Protein AF-A0A945CLW5-F1 (afdb_monomer_lite)

Secondary structure (DSSP, 8-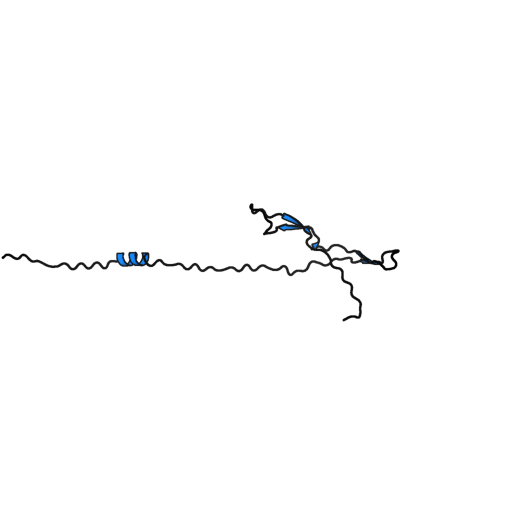state):
---------------THHHHHHHHHS--------------------PPPPPEEEEEEEPTTSTT--EEEEEEPPGGGSEEEEE-TT---TT----EEEEESS---------TT--

pLDDT: mean 71.86, std 18.3, range [34.0, 96.06]

Foldseek 3Di:
DDDDDDDDDDDDDPDCVVVVVVCVVPDDPPPDPPPDPDPPDDDPPDDFDDWAPWDWDQDPPPVRPDIDIDTHDGPQQDWDWDFDCDPDDPVRPTDTDIDGSDPDDDDDDDDPPDD

Sequence (115 aa):
MIFNWIGPRRVWLAGPLFCVLLGLLLGTRADALVVAEEAVAGEDEIPPAPASQIRAIDRPEDAGGHILISWALSPDDRMVFRSMPDGGNALGVGHIFRAFGIGGYRLYRYREGET

Radius of gyration: 42.01 Å; chains: 1; bounding box: 64×35×140 Å

Structure (mmCIF, N/CA/C/O backbone):
data_AF-A0A945CLW5-F1
#
_entry.id   AF-A0A945CLW5-F1
#
loop_
_atom_site.group_PDB
_atom_site.id
_atom_site.type_symbol
_atom_site.label_atom_id
_atom_site.label_alt_id
_atom_site.label_comp_id
_atom_site.label_asym_id
_atom_site.label_entity_id
_atom_site.label_seq_id
_atom_site.pdbx_PDB_ins_code
_atom_site.Cartn_x
_atom_site.Cartn_y
_atom_site.Cartn_z
_atom_site.occupancy
_atom_site.B_iso_or_equiv
_atom_site.auth_seq_id
_atom_site.auth_comp_id
_atom_site.auth_asym_id
_atom_site.auth_atom_id
_atom_site.pdbx_PDB_model_num
ATOM 1 N N . MET A 1 1 ? 40.899 -14.923 -117.040 1.00 36.22 1 MET A N 1
ATOM 2 C CA . MET A 1 1 ? 41.820 -16.052 -116.766 1.00 36.22 1 MET A CA 1
ATOM 3 C C . MET A 1 1 ? 43.062 -15.430 -116.151 1.00 36.22 1 MET A C 1
ATOM 5 O O . MET A 1 1 ? 43.615 -14.553 -116.784 1.00 36.22 1 MET A O 1
ATOM 9 N N . ILE A 1 2 ? 43.459 -15.679 -114.906 1.00 38.88 2 ILE A N 1
ATOM 10 C CA . ILE A 1 2 ? 43.639 -16.968 -114.227 1.00 38.88 2 ILE A CA 1
ATOM 11 C C . ILE A 1 2 ? 43.116 -16.862 -112.780 1.00 38.88 2 ILE A C 1
ATOM 13 O O . ILE A 1 2 ? 43.384 -15.891 -112.079 1.00 38.88 2 ILE A O 1
ATOM 17 N N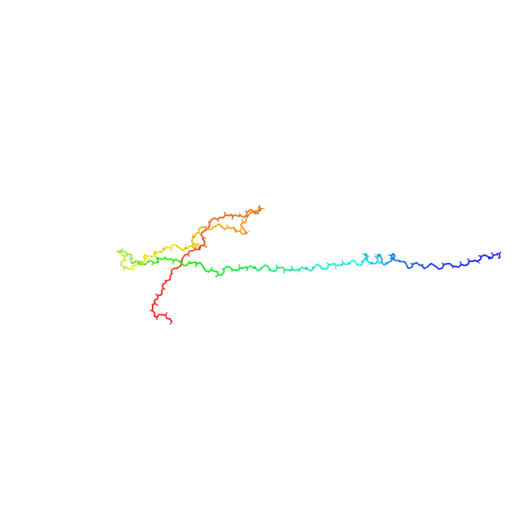 . PHE A 1 3 ? 42.331 -17.865 -112.384 1.00 34.78 3 PHE A N 1
ATOM 18 C CA . PHE A 1 3 ? 41.821 -18.112 -111.035 1.00 34.78 3 PHE A CA 1
ATOM 19 C C . PHE A 1 3 ? 42.954 -18.609 -110.129 1.00 34.78 3 PHE A C 1
ATOM 21 O O . PHE A 1 3 ? 43.703 -19.492 -110.540 1.00 34.78 3 PHE A O 1
ATOM 28 N N . ASN A 1 4 ? 43.020 -18.139 -108.882 1.00 35.41 4 ASN A N 1
ATOM 29 C CA . ASN A 1 4 ? 43.718 -18.865 -107.825 1.00 35.41 4 ASN A CA 1
ATOM 30 C C . ASN A 1 4 ? 42.783 -18.993 -106.615 1.00 35.41 4 ASN A C 1
ATOM 32 O O . ASN A 1 4 ? 42.331 -17.993 -106.063 1.00 35.41 4 ASN A O 1
ATOM 36 N N . TRP A 1 5 ? 42.437 -20.233 -106.272 1.00 34.00 5 TRP A N 1
ATOM 37 C CA . TRP A 1 5 ? 41.466 -20.609 -105.244 1.00 34.00 5 TRP A CA 1
ATOM 38 C C . TRP A 1 5 ? 42.031 -21.765 -104.419 1.00 34.00 5 TRP A C 1
ATOM 40 O O . TRP A 1 5 ? 42.183 -22.850 -104.971 1.00 34.00 5 TRP A O 1
ATOM 50 N N . ILE A 1 6 ? 42.260 -21.559 -103.113 1.00 43.06 6 ILE A N 1
ATOM 51 C CA . ILE A 1 6 ? 42.421 -22.610 -102.087 1.00 43.06 6 ILE A CA 1
ATOM 52 C C . ILE A 1 6 ? 41.724 -22.152 -100.778 1.00 43.06 6 ILE A C 1
ATOM 54 O O . ILE A 1 6 ? 42.256 -21.331 -100.042 1.00 43.06 6 ILE A O 1
ATOM 58 N N . GLY A 1 7 ? 40.538 -22.719 -100.501 1.00 43.34 7 GLY A N 1
ATOM 59 C CA . GLY A 1 7 ? 40.145 -23.296 -99.195 1.00 43.34 7 GLY A CA 1
ATOM 60 C C . GLY A 1 7 ? 39.647 -22.407 -98.023 1.00 43.34 7 GLY A C 1
ATOM 61 O O . GLY A 1 7 ? 40.378 -21.533 -97.571 1.00 43.34 7 GLY A O 1
ATOM 62 N N . PRO A 1 8 ? 38.469 -22.698 -97.415 1.00 51.88 8 PRO A N 1
ATOM 63 C CA . PRO A 1 8 ? 37.872 -21.912 -96.327 1.00 51.88 8 PRO A CA 1
ATOM 64 C C . PRO A 1 8 ? 38.238 -22.442 -94.927 1.00 51.88 8 PRO A C 1
ATOM 66 O O . PRO A 1 8 ? 38.250 -23.652 -94.694 1.00 51.88 8 PRO A O 1
ATOM 69 N N . ARG A 1 9 ? 38.439 -21.556 -93.941 1.00 40.00 9 ARG A N 1
ATOM 70 C CA . ARG A 1 9 ? 38.514 -21.946 -92.521 1.00 40.00 9 ARG A CA 1
ATOM 71 C C . ARG A 1 9 ? 37.344 -21.377 -91.725 1.00 40.00 9 ARG A C 1
ATOM 73 O O . ARG A 1 9 ? 37.285 -20.195 -91.415 1.00 40.00 9 ARG A O 1
ATOM 80 N N . ARG A 1 10 ? 36.420 -22.283 -91.397 1.00 49.22 10 ARG A N 1
ATOM 81 C CA . ARG A 1 10 ? 35.376 -22.141 -90.378 1.00 49.22 10 ARG A CA 1
ATOM 82 C C . ARG A 1 10 ? 36.036 -21.869 -89.020 1.00 49.22 10 ARG A C 1
ATOM 84 O O . ARG A 1 10 ? 36.787 -22.715 -88.541 1.00 49.22 10 ARG A O 1
ATOM 91 N N . VAL A 1 11 ? 35.749 -20.724 -88.406 1.00 44.00 11 VAL A N 1
ATOM 92 C CA . VAL A 1 11 ? 36.144 -20.423 -87.023 1.00 44.00 11 VAL A CA 1
ATOM 93 C C . VAL A 1 11 ? 35.030 -20.907 -86.097 1.00 44.00 11 VAL A C 1
ATOM 95 O O . VAL A 1 11 ? 33.944 -20.339 -86.078 1.00 44.00 11 VAL A O 1
ATOM 98 N N . TRP A 1 12 ? 35.297 -21.975 -85.346 1.00 48.16 12 TRP A N 1
ATOM 99 C CA . TRP A 1 12 ? 34.546 -22.324 -84.141 1.00 48.16 12 TRP A CA 1
ATOM 100 C C . TRP A 1 12 ? 35.336 -21.800 -82.943 1.00 48.16 12 TRP A C 1
ATOM 102 O O . TRP A 1 12 ? 36.433 -22.283 -82.678 1.00 48.16 12 TRP A O 1
ATOM 112 N N . LEU A 1 13 ? 34.790 -20.827 -82.218 1.00 41.25 13 LEU A N 1
ATOM 113 C CA . LEU A 1 13 ? 35.285 -20.423 -80.901 1.00 41.25 13 LEU A CA 1
ATOM 114 C C . LEU A 1 13 ? 34.091 -20.321 -79.947 1.00 41.25 13 LEU A C 1
ATOM 116 O O . LEU A 1 13 ? 33.631 -19.237 -79.612 1.00 41.25 13 LEU A O 1
ATOM 120 N N . ALA A 1 14 ? 33.573 -21.473 -79.524 1.00 51.97 14 ALA A N 1
ATOM 121 C CA . ALA A 1 14 ? 32.777 -21.576 -78.305 1.00 51.97 14 ALA A CA 1
ATOM 122 C C . ALA A 1 14 ? 33.722 -22.072 -77.204 1.00 51.97 14 ALA A C 1
ATOM 124 O O . ALA A 1 14 ? 33.945 -23.271 -77.052 1.00 51.97 14 ALA A O 1
ATOM 125 N N . GLY A 1 15 ? 34.376 -21.128 -76.528 1.00 52.94 15 GLY A N 1
ATOM 126 C CA . GLY A 1 15 ? 35.343 -21.391 -75.466 1.00 52.94 15 GLY A CA 1
ATOM 127 C C . GLY A 1 15 ? 34.847 -20.930 -74.087 1.00 52.94 15 GLY A C 1
ATOM 128 O O . GLY A 1 15 ? 33.959 -20.080 -74.006 1.00 52.94 15 GLY A O 1
ATO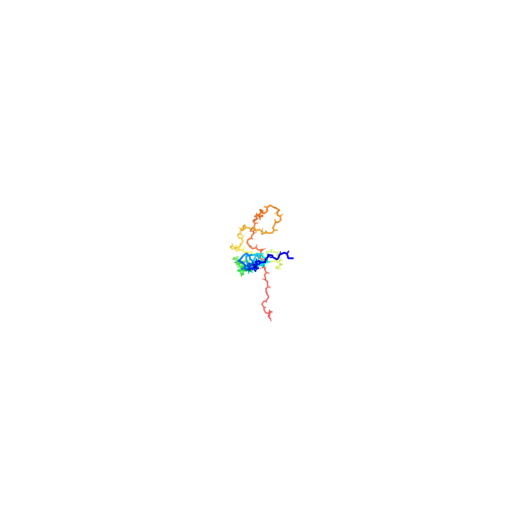M 129 N N . PRO A 1 16 ? 35.461 -21.437 -73.001 1.00 53.38 16 PRO A N 1
ATOM 130 C CA . PRO A 1 16 ? 35.033 -21.288 -71.597 1.00 53.38 16 PRO A CA 1
ATOM 131 C C . PRO A 1 16 ? 34.941 -19.838 -71.087 1.00 53.38 16 PRO A C 1
ATOM 133 O O . PRO A 1 16 ? 34.342 -19.588 -70.043 1.00 53.38 16 PRO A O 1
ATOM 136 N N . LEU A 1 17 ? 35.470 -18.873 -71.846 1.00 49.19 17 LEU A N 1
ATOM 137 C CA . LEU A 1 17 ? 35.318 -17.437 -71.600 1.00 49.19 17 LEU A CA 1
ATOM 138 C C . LEU A 1 17 ? 33.850 -16.976 -71.621 1.00 49.19 17 LEU A C 1
ATOM 140 O O . LEU A 1 17 ? 33.495 -16.070 -70.872 1.00 49.19 17 LEU A O 1
ATOM 144 N N . PHE A 1 18 ? 32.982 -17.618 -72.413 1.00 52.53 18 PHE A N 1
ATOM 145 C CA . PHE A 1 18 ? 31.556 -17.269 -72.456 1.00 52.53 18 PHE A CA 1
ATOM 146 C C . PHE A 1 18 ? 30.822 -17.654 -71.160 1.00 52.53 18 PHE A C 1
ATOM 148 O O . PHE A 1 18 ? 29.977 -16.903 -70.678 1.00 52.53 18 PHE A O 1
ATOM 155 N N . CYS A 1 19 ? 31.191 -18.782 -70.545 1.00 48.56 19 CYS A N 1
ATOM 156 C CA . CYS A 1 19 ? 30.580 -19.243 -69.297 1.00 48.56 19 CYS A CA 1
ATOM 157 C C . CYS A 1 19 ? 30.997 -18.381 -68.099 1.00 48.56 19 CYS A C 1
ATOM 159 O O . CYS A 1 19 ? 30.171 -18.094 -67.235 1.00 48.56 19 CYS A O 1
ATOM 161 N N . VAL A 1 20 ? 32.256 -17.929 -68.066 1.00 55.06 20 VAL A N 1
ATOM 162 C CA . VAL A 1 20 ? 32.755 -17.060 -66.988 1.00 55.06 20 VAL A CA 1
ATOM 163 C C . VAL A 1 20 ? 32.120 -15.669 -67.066 1.00 55.06 20 VAL A C 1
ATOM 165 O O . VAL A 1 20 ? 31.746 -15.117 -66.036 1.00 55.06 20 VAL A O 1
ATOM 168 N N . LEU A 1 21 ? 31.910 -15.130 -68.274 1.00 51.50 21 LEU A N 1
ATOM 169 C CA . LEU A 1 21 ? 31.246 -13.836 -68.462 1.00 51.50 21 LEU A CA 1
ATOM 170 C C . LEU A 1 21 ? 29.741 -13.896 -68.131 1.00 51.50 21 LEU A C 1
ATOM 172 O O . LEU A 1 21 ? 29.212 -12.962 -67.533 1.00 51.50 21 LEU A O 1
ATOM 176 N N . LEU A 1 22 ? 29.058 -15.002 -68.457 1.00 51.91 22 LEU A N 1
ATOM 177 C CA . LEU A 1 22 ? 27.642 -15.200 -68.121 1.00 51.91 22 LEU A CA 1
ATOM 178 C C . LEU A 1 22 ? 27.424 -15.399 -66.611 1.00 51.91 22 LEU A C 1
ATOM 180 O O . LEU A 1 22 ? 26.464 -14.865 -66.059 1.00 51.91 22 LEU A O 1
ATOM 184 N N . GLY A 1 23 ? 28.338 -16.103 -65.935 1.00 55.00 23 GLY A N 1
ATOM 185 C CA . GLY A 1 23 ? 28.321 -16.243 -64.475 1.00 55.00 23 GLY A CA 1
ATOM 186 C C . GLY A 1 23 ? 28.557 -14.920 -63.738 1.00 55.00 23 GLY A C 1
ATOM 187 O O . GLY A 1 23 ? 28.015 -14.719 -62.657 1.00 55.00 23 GLY A O 1
ATOM 188 N N . LEU A 1 24 ? 29.301 -13.990 -64.348 1.00 56.56 24 LEU A N 1
ATOM 189 C CA . LEU A 1 24 ? 29.509 -12.637 -63.818 1.00 56.56 24 LEU A CA 1
ATOM 190 C C . LEU A 1 24 ? 28.307 -11.703 -64.064 1.00 56.56 24 LEU A C 1
ATOM 192 O O . LEU A 1 24 ? 28.103 -10.761 -63.304 1.00 56.56 24 LEU A O 1
ATOM 196 N N . LEU A 1 25 ? 27.504 -11.968 -65.104 1.00 55.62 25 LEU A N 1
ATOM 197 C CA . LEU A 1 25 ? 26.288 -11.211 -65.444 1.00 55.62 25 LEU A CA 1
ATOM 198 C C . LEU A 1 25 ? 25.045 -11.668 -64.659 1.00 55.62 25 LEU A C 1
ATOM 200 O O . LEU A 1 25 ? 24.134 -10.871 -64.442 1.00 55.62 25 LEU A O 1
ATOM 204 N N . LEU A 1 26 ? 25.007 -12.921 -64.198 1.00 58.25 26 LEU A N 1
ATOM 205 C CA . LEU A 1 26 ? 23.936 -13.473 -63.362 1.00 58.25 26 LEU A CA 1
ATOM 206 C C . LEU A 1 26 ? 24.381 -13.494 -61.896 1.00 58.25 26 LEU A C 1
ATOM 208 O O . LEU A 1 26 ? 24.629 -14.549 -61.316 1.00 58.25 26 LEU A O 1
ATOM 212 N N . GLY A 1 27 ? 24.521 -12.301 -61.314 1.00 54.84 27 GLY A N 1
ATOM 213 C CA . GLY A 1 27 ? 24.926 -12.116 -59.924 1.00 54.84 27 GLY A CA 1
ATOM 214 C C . GLY A 1 27 ? 24.121 -12.995 -58.964 1.00 54.84 27 GLY A C 1
ATOM 215 O O . GLY A 1 27 ? 22.893 -12.921 -58.902 1.00 54.84 27 GLY A O 1
ATOM 216 N N . THR A 1 28 ? 24.816 -13.826 -58.193 1.00 58.97 28 THR A N 1
ATOM 217 C CA . THR A 1 28 ? 24.216 -14.596 -57.107 1.00 58.97 28 THR A CA 1
ATOM 218 C C . THR A 1 28 ? 23.781 -13.627 -56.011 1.00 58.97 28 THR A C 1
ATOM 220 O O . THR A 1 28 ? 24.616 -13.109 -55.267 1.00 58.97 28 THR A O 1
ATOM 223 N N . ARG A 1 29 ? 22.476 -13.360 -55.900 1.00 54.81 29 ARG A N 1
ATOM 224 C CA . ARG A 1 29 ? 21.916 -12.754 -54.688 1.00 54.81 29 ARG A CA 1
ATOM 225 C C . ARG A 1 29 ? 21.996 -13.795 -53.579 1.00 54.81 29 ARG A C 1
ATOM 227 O O . ARG A 1 29 ? 21.226 -14.749 -53.566 1.00 54.81 29 ARG A O 1
ATOM 234 N N . ALA A 1 30 ? 22.955 -13.624 -52.677 1.00 57.53 30 ALA A N 1
ATOM 235 C CA . ALA A 1 30 ? 22.875 -14.245 -51.369 1.00 57.53 30 ALA A CA 1
ATOM 236 C C . ALA A 1 30 ? 21.724 -13.557 -50.625 1.00 57.53 30 ALA A C 1
ATOM 238 O O . ALA A 1 30 ? 21.867 -12.418 -50.183 1.00 57.53 30 ALA A O 1
ATOM 239 N N . ASP A 1 31 ? 20.568 -14.213 -50.566 1.00 64.44 31 ASP A N 1
ATOM 240 C CA . ASP A 1 31 ? 19.492 -13.811 -49.666 1.00 64.44 31 ASP A CA 1
ATOM 241 C C . ASP A 1 31 ? 19.996 -14.071 -48.244 1.00 64.44 31 ASP A C 1
ATOM 243 O O . ASP A 1 31 ? 20.235 -15.213 -47.843 1.00 64.44 31 ASP A O 1
ATOM 247 N N . ALA A 1 32 ? 20.278 -12.999 -47.508 1.00 63.72 32 ALA A N 1
ATOM 248 C CA . ALA A 1 32 ? 20.711 -13.105 -46.128 1.00 63.72 32 ALA A CA 1
ATOM 249 C C . ALA A 1 32 ? 19.518 -13.580 -45.286 1.00 63.72 32 ALA A C 1
ATOM 251 O O . ALA A 1 32 ? 18.532 -12.859 -45.139 1.00 63.72 32 ALA A O 1
ATOM 252 N N . LEU A 1 33 ? 19.605 -14.793 -44.736 1.00 59.31 33 LEU A N 1
ATOM 253 C CA . LEU A 1 33 ? 18.663 -15.284 -43.735 1.00 59.31 33 LEU A CA 1
ATOM 254 C C . LEU A 1 33 ? 18.806 -14.415 -42.478 1.00 59.31 33 LEU A C 1
ATOM 256 O O . LEU A 1 33 ? 19.727 -14.602 -41.685 1.00 59.31 33 LEU A O 1
ATOM 260 N N . VAL A 1 34 ? 17.906 -13.450 -42.306 1.00 64.06 34 VAL A N 1
ATOM 261 C CA . VAL A 1 34 ? 17.792 -12.696 -41.058 1.00 64.06 34 VAL A CA 1
ATOM 262 C C . VAL A 1 34 ? 17.058 -13.587 -40.063 1.00 64.06 34 VAL A C 1
ATOM 264 O O . VAL A 1 34 ? 15.835 -13.704 -40.099 1.00 64.06 34 VAL A O 1
ATOM 267 N N . VAL A 1 35 ? 17.810 -14.254 -39.189 1.00 66.88 35 VAL A N 1
ATOM 268 C CA . VAL A 1 35 ? 17.244 -14.872 -37.988 1.00 66.88 35 VAL A CA 1
ATOM 269 C C . VAL A 1 35 ? 16.948 -13.730 -37.021 1.00 66.88 35 VAL A C 1
ATOM 271 O O . VAL A 1 35 ? 17.864 -13.155 -36.438 1.00 66.88 35 VAL A O 1
ATOM 274 N N . ALA A 1 36 ? 15.678 -13.344 -36.917 1.00 66.00 36 ALA A N 1
ATOM 275 C CA . ALA A 1 36 ? 15.232 -12.416 -35.890 1.00 66.00 36 ALA A CA 1
ATOM 276 C C . ALA A 1 36 ? 15.223 -13.163 -34.551 1.00 66.00 36 ALA A C 1
ATOM 278 O O . ALA A 1 36 ? 14.384 -14.031 -34.321 1.00 66.00 36 ALA A O 1
ATOM 279 N N . GLU A 1 37 ? 16.193 -12.863 -33.694 1.00 66.69 37 GLU A N 1
ATOM 280 C CA . GLU A 1 37 ? 16.142 -13.240 -32.287 1.00 66.69 37 GLU A CA 1
ATOM 281 C C . GLU A 1 37 ? 15.142 -12.298 -31.612 1.00 66.69 37 GLU A C 1
ATOM 283 O O . GLU A 1 37 ? 15.428 -11.124 -31.377 1.00 66.69 37 GLU A O 1
ATOM 288 N N . GLU A 1 38 ? 13.916 -12.775 -31.397 1.00 71.94 38 GLU 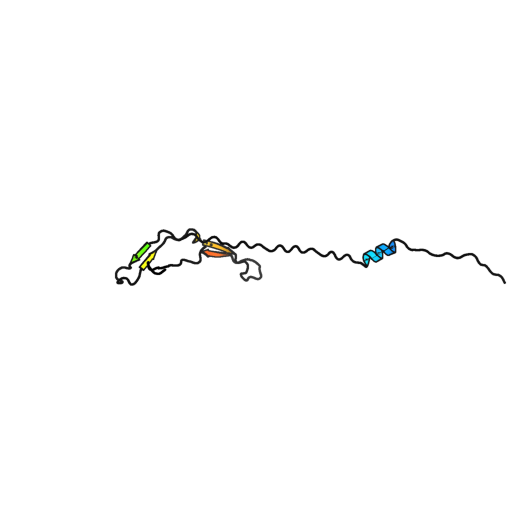A N 1
ATOM 289 C CA . GLU A 1 38 ? 12.947 -12.047 -30.587 1.00 71.94 38 GLU A CA 1
ATOM 290 C C . GLU A 1 38 ? 13.466 -12.051 -29.150 1.00 71.94 38 GLU A C 1
ATOM 292 O O . GLU A 1 38 ? 13.638 -13.106 -28.536 1.00 71.94 38 GLU A O 1
ATOM 297 N N . ALA A 1 39 ? 13.802 -10.868 -28.638 1.00 66.88 39 ALA A N 1
ATOM 298 C CA . ALA A 1 39 ? 14.289 -10.729 -27.280 1.00 66.88 39 ALA A CA 1
ATOM 299 C C . ALA A 1 39 ? 13.180 -11.168 -26.314 1.00 66.88 39 ALA A C 1
ATOM 301 O O . ALA A 1 39 ? 12.199 -10.454 -26.115 1.00 66.88 39 ALA A O 1
ATOM 302 N N . VAL A 1 40 ? 13.340 -12.345 -25.707 1.00 70.44 40 VAL A N 1
ATOM 303 C CA . VAL A 1 40 ? 12.493 -12.782 -24.597 1.00 70.44 40 VAL A CA 1
ATOM 304 C C . VAL A 1 40 ? 12.856 -11.920 -23.390 1.00 70.44 40 VAL A C 1
ATOM 306 O O . VAL A 1 40 ? 13.841 -12.176 -22.697 1.00 70.44 40 VAL A O 1
ATOM 309 N N . ALA A 1 41 ? 12.087 -10.858 -23.160 1.00 69.62 41 ALA A N 1
ATOM 310 C CA . ALA A 1 41 ? 12.165 -10.099 -21.924 1.00 69.62 41 ALA A CA 1
ATOM 311 C C . ALA A 1 41 ? 11.476 -10.912 -20.821 1.00 69.62 41 ALA A C 1
ATOM 313 O O . ALA A 1 4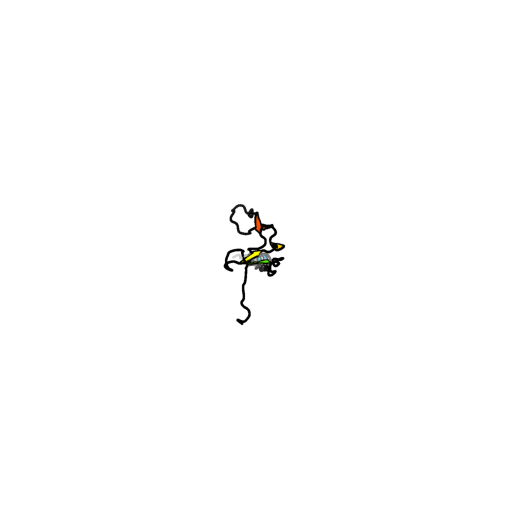1 ? 10.280 -11.179 -20.898 1.00 69.62 41 ALA A O 1
ATOM 314 N N . GLY A 1 42 ? 12.233 -11.341 -19.810 1.00 73.12 42 GLY A N 1
ATOM 315 C CA . GLY A 1 42 ? 11.640 -11.905 -18.601 1.00 73.12 42 GLY A CA 1
ATOM 316 C C . GLY A 1 42 ? 10.922 -10.802 -17.830 1.00 73.12 42 GLY A C 1
ATOM 317 O O . GLY A 1 42 ? 11.568 -9.844 -17.402 1.00 73.12 42 GLY A O 1
ATOM 318 N N . GLU A 1 43 ? 9.606 -10.917 -17.676 1.00 73.81 43 GLU A N 1
ATOM 319 C CA . GLU A 1 43 ? 8.847 -10.053 -16.775 1.00 73.81 43 GLU A CA 1
ATOM 320 C C . GLU A 1 43 ? 9.133 -10.465 -15.323 1.00 73.81 43 GLU A C 1
ATOM 322 O O . GLU A 1 43 ? 9.173 -11.652 -14.992 1.00 73.81 43 GLU A O 1
ATOM 327 N N . ASP A 1 44 ? 9.390 -9.484 -14.454 1.00 76.44 44 ASP A N 1
ATOM 328 C CA . ASP A 1 44 ? 9.551 -9.741 -13.022 1.00 76.44 44 ASP A CA 1
ATOM 329 C C . ASP A 1 44 ? 8.172 -9.961 -12.391 1.00 76.44 44 ASP A C 1
ATOM 331 O O . ASP A 1 44 ? 7.456 -9.015 -12.061 1.00 76.44 44 ASP A O 1
ATOM 335 N N . GLU A 1 45 ? 7.789 -11.229 -12.266 1.00 82.31 45 GLU A N 1
ATOM 336 C CA . GLU A 1 45 ? 6.524 -11.648 -11.656 1.00 82.31 45 GLU A CA 1
ATOM 337 C C . GLU A 1 45 ? 6.640 -11.901 -10.143 1.00 82.31 45 GLU A C 1
ATOM 339 O O . GLU A 1 45 ? 5.681 -12.358 -9.515 1.00 82.31 45 GLU A O 1
ATOM 344 N N . ILE A 1 46 ? 7.796 -11.635 -9.522 1.00 87.50 46 ILE A N 1
ATOM 345 C CA . ILE A 1 46 ? 7.991 -11.914 -8.098 1.00 87.50 46 ILE A CA 1
ATOM 346 C C . ILE A 1 46 ? 7.489 -10.716 -7.279 1.00 87.50 46 ILE A C 1
ATOM 348 O O . ILE A 1 46 ? 8.075 -9.634 -7.334 1.00 87.50 46 ILE A O 1
ATOM 352 N N . PRO A 1 47 ? 6.413 -10.870 -6.482 1.00 88.56 47 PRO A N 1
ATOM 353 C CA . PRO A 1 47 ? 5.920 -9.774 -5.666 1.00 88.56 47 PRO A CA 1
ATOM 354 C C . PRO A 1 47 ? 6.930 -9.420 -4.562 1.00 88.56 47 PRO A C 1
ATOM 356 O O . PRO A 1 47 ? 7.606 -10.313 -4.039 1.00 88.56 47 PRO A O 1
ATOM 359 N N . PRO A 1 48 ? 6.988 -8.148 -4.130 1.00 90.75 48 PRO A N 1
ATOM 360 C CA . PRO A 1 48 ? 7.799 -7.760 -2.985 1.00 90.75 48 PRO A CA 1
ATOM 361 C C . PRO A 1 48 ? 7.389 -8.490 -1.705 1.00 90.75 48 PRO A C 1
ATOM 363 O O . PRO A 1 48 ? 6.215 -8.810 -1.490 1.00 90.75 48 PRO A O 1
ATOM 366 N N . ALA A 1 49 ? 8.351 -8.687 -0.810 1.00 93.88 49 ALA A N 1
ATOM 367 C CA . ALA A 1 49 ? 8.110 -9.213 0.518 1.00 93.88 49 ALA A CA 1
ATOM 368 C C . ALA A 1 49 ? 7.137 -8.307 1.304 1.00 93.88 49 ALA A C 1
ATOM 370 O O . ALA A 1 49 ? 7.205 -7.077 1.219 1.00 93.88 49 ALA A O 1
ATOM 371 N N . PRO A 1 50 ? 6.232 -8.887 2.111 1.00 92.56 50 PRO A N 1
ATOM 372 C CA . PRO A 1 50 ? 5.291 -8.105 2.901 1.00 92.56 50 PRO A CA 1
ATOM 373 C C . PRO A 1 50 ? 5.990 -7.345 4.039 1.00 92.56 50 PRO A C 1
ATOM 375 O O . PRO A 1 50 ? 7.025 -7.768 4.560 1.00 92.56 50 PRO A O 1
ATOM 378 N N . ALA A 1 51 ? 5.369 -6.250 4.489 1.00 93.75 51 ALA A N 1
ATOM 379 C CA . ALA A 1 51 ? 5.717 -5.621 5.763 1.00 93.75 51 ALA A CA 1
ATOM 380 C C . ALA A 1 51 ? 5.471 -6.577 6.937 1.00 93.75 51 ALA A C 1
ATOM 382 O O . ALA A 1 51 ? 4.580 -7.429 6.900 1.00 93.75 51 ALA A O 1
ATOM 383 N N . SER A 1 52 ? 6.226 -6.386 8.016 1.00 95.44 52 SER A N 1
ATOM 384 C CA . SER A 1 52 ? 6.116 -7.203 9.228 1.00 95.44 52 SER A CA 1
ATOM 385 C C . SER A 1 52 ? 5.820 -6.349 10.462 1.00 95.44 52 SER A C 1
ATOM 387 O O . SER A 1 52 ? 5.779 -5.123 10.388 1.00 95.44 52 SER A O 1
ATOM 389 N N . GLN A 1 53 ? 5.570 -6.993 11.608 1.00 95.38 53 GLN A N 1
ATOM 390 C CA . GLN A 1 53 ? 5.326 -6.317 12.895 1.00 95.38 53 GLN A CA 1
ATOM 391 C C . GLN A 1 53 ? 4.209 -5.256 12.832 1.00 95.38 53 GLN A C 1
ATOM 393 O O . GLN A 1 53 ? 4.325 -4.169 13.398 1.00 95.38 53 GLN A O 1
ATOM 398 N N . ILE A 1 54 ? 3.124 -5.577 12.120 1.00 95.06 54 ILE A N 1
ATOM 399 C CA . ILE A 1 54 ? 1.982 -4.680 11.939 1.00 95.06 54 ILE A CA 1
ATOM 400 C C . ILE A 1 54 ? 1.280 -4.483 13.285 1.00 95.06 54 ILE A C 1
ATOM 402 O O . ILE A 1 54 ? 0.876 -5.445 13.940 1.00 95.06 54 ILE A O 1
ATOM 406 N N . ARG A 1 55 ? 1.106 -3.224 13.682 1.00 95.31 55 ARG A N 1
ATOM 407 C CA . ARG A 1 55 ? 0.373 -2.816 14.880 1.00 95.31 55 ARG A CA 1
ATOM 408 C C . ARG A 1 55 ? -0.626 -1.730 14.516 1.00 95.31 55 ARG A C 1
ATOM 410 O O . ARG A 1 55 ? -0.276 -0.779 13.826 1.00 95.31 55 ARG A O 1
ATOM 417 N N . ALA A 1 56 ? -1.842 -1.869 15.026 1.00 93.62 56 ALA A N 1
ATOM 418 C CA . ALA A 1 56 ? -2.892 -0.868 14.938 1.00 93.62 56 ALA A CA 1
ATOM 419 C C . ALA A 1 56 ? -3.332 -0.484 16.354 1.00 93.62 56 ALA A C 1
ATOM 421 O O . ALA A 1 56 ? -3.515 -1.356 17.205 1.00 93.62 56 ALA A O 1
ATOM 422 N N . ILE A 1 57 ? -3.456 0.813 16.616 1.00 92.88 57 ILE A N 1
ATOM 423 C CA . ILE A 1 57 ? -3.878 1.353 17.910 1.00 92.88 57 ILE A CA 1
ATOM 424 C C . ILE A 1 57 ? -4.856 2.485 17.635 1.00 92.88 57 ILE A C 1
ATOM 426 O O . ILE A 1 57 ? -4.597 3.323 16.772 1.00 92.88 57 ILE A O 1
ATOM 430 N N . ASP A 1 58 ? -5.950 2.523 18.382 1.00 93.00 58 ASP A N 1
ATOM 431 C CA . ASP A 1 58 ? -6.816 3.696 18.413 1.00 93.00 58 ASP A CA 1
ATOM 432 C C . ASP A 1 58 ? -6.036 4.911 18.932 1.00 93.00 58 ASP A C 1
ATOM 434 O O . ASP A 1 58 ? -5.242 4.796 19.876 1.00 93.00 58 ASP A O 1
ATOM 438 N N . ARG A 1 59 ? -6.194 6.066 18.286 1.00 95.00 59 ARG A N 1
ATOM 439 C CA . ARG A 1 59 ? -5.479 7.268 18.709 1.00 95.00 59 ARG A CA 1
ATOM 440 C C . ARG A 1 59 ? -6.094 7.801 20.009 1.00 95.00 59 ARG A C 1
ATOM 442 O O . ARG A 1 59 ? -7.289 8.069 20.051 1.00 95.00 59 ARG A O 1
ATOM 449 N N . PRO A 1 60 ? -5.288 8.034 21.065 1.00 92.94 60 PRO A N 1
ATOM 450 C CA . PRO A 1 60 ? -5.808 8.614 22.296 1.00 92.94 60 PRO A CA 1
ATOM 451 C C . PRO A 1 60 ? -6.502 9.957 22.047 1.00 92.94 60 PRO A C 1
ATOM 453 O O . PRO A 1 60 ? -6.045 10.751 21.224 1.00 92.94 60 PRO A O 1
ATOM 456 N N . GLU A 1 61 ? -7.563 10.210 22.814 1.00 91.25 61 GLU A N 1
ATOM 457 C CA . GLU A 1 61 ? -8.276 11.496 22.873 1.00 91.25 61 GLU A CA 1
ATOM 458 C C . GLU A 1 61 ? -8.992 11.921 21.580 1.00 91.25 61 GLU A C 1
ATOM 460 O O . GLU A 1 61 ? -9.361 13.086 21.445 1.00 91.25 61 GLU A O 1
ATOM 465 N N . ASP A 1 62 ? -9.243 11.003 20.640 1.00 95.38 62 ASP A N 1
ATOM 466 C CA . ASP A 1 62 ? -9.893 11.347 19.366 1.00 95.38 62 ASP A CA 1
ATOM 467 C C . ASP A 1 62 ? -11.286 10.730 19.147 1.00 95.38 62 ASP A C 1
ATOM 469 O O . ASP A 1 62 ? -11.855 10.849 18.061 1.00 95.38 62 ASP A O 1
ATOM 473 N N . ALA A 1 63 ? -11.843 10.107 20.191 1.00 90.12 63 ALA A N 1
ATOM 474 C CA . ALA A 1 63 ? -13.159 9.467 20.189 1.00 90.12 63 ALA A CA 1
ATOM 475 C C . ALA A 1 63 ? -13.349 8.397 19.089 1.00 90.12 63 ALA A C 1
ATOM 477 O O . ALA A 1 63 ? -14.473 8.174 18.635 1.00 90.12 63 ALA A O 1
ATOM 478 N N . GLY A 1 64 ? -12.269 7.722 18.679 1.00 87.62 64 GLY A N 1
ATOM 479 C CA . GLY A 1 64 ? -12.300 6.672 17.659 1.00 87.62 64 GLY A CA 1
ATOM 480 C C . GLY A 1 64 ? -12.250 7.207 16.226 1.00 87.62 64 GLY A C 1
ATOM 481 O O . GLY A 1 64 ? -12.732 6.552 15.299 1.00 87.62 64 GLY A O 1
ATOM 482 N N . GLY A 1 65 ? -11.727 8.421 16.037 1.00 91.06 65 GLY A N 1
ATOM 483 C CA . GLY A 1 65 ? -11.656 9.097 14.741 1.00 91.06 65 GLY A CA 1
ATOM 484 C C . GLY A 1 65 ? -10.512 8.609 13.849 1.00 91.06 65 GLY A C 1
ATOM 485 O O . GLY A 1 65 ? -10.627 8.662 12.622 1.00 91.06 65 GLY A O 1
ATOM 486 N N . HIS A 1 66 ? -9.417 8.122 14.439 1.00 93.62 66 HIS A N 1
ATOM 487 C CA . HIS A 1 66 ? -8.218 7.697 13.724 1.00 93.62 66 HIS A CA 1
ATOM 488 C C . HIS A 1 66 ? -7.600 6.446 14.342 1.00 93.62 66 HIS A C 1
ATOM 490 O O . HIS A 1 66 ? -7.547 6.258 15.553 1.00 93.62 66 HIS A O 1
ATOM 496 N N . ILE A 1 67 ? -7.003 5.633 13.473 1.00 92.19 67 ILE A N 1
ATOM 497 C CA . ILE A 1 67 ? -6.195 4.484 13.869 1.00 92.19 67 ILE A CA 1
ATOM 498 C C . ILE A 1 67 ? -4.747 4.782 13.488 1.00 92.19 67 ILE A C 1
ATOM 500 O O . ILE A 1 67 ? -4.444 5.060 12.326 1.00 92.19 67 ILE A O 1
ATOM 504 N N . LEU A 1 68 ? -3.843 4.709 14.462 1.00 93.62 68 LEU A N 1
ATOM 505 C CA . LEU A 1 68 ? -2.404 4.729 14.227 1.00 93.62 68 LEU A CA 1
ATOM 506 C C . LEU A 1 68 ? -1.959 3.334 13.809 1.00 93.62 68 LEU A C 1
ATOM 508 O O . LEU A 1 68 ? -2.108 2.376 14.570 1.00 93.62 68 LEU A O 1
ATOM 512 N N . ILE A 1 69 ? -1.398 3.231 12.608 1.00 94.62 69 ILE A N 1
ATOM 513 C CA . ILE A 1 69 ? -0.919 1.969 12.052 1.00 94.62 69 ILE A CA 1
ATOM 514 C C . ILE A 1 69 ? 0.584 2.086 11.825 1.00 94.62 69 ILE A C 1
ATOM 516 O O . ILE A 1 69 ? 1.052 3.024 11.185 1.00 94.62 69 ILE A O 1
ATOM 520 N N . SER A 1 70 ? 1.338 1.137 12.374 1.00 95.38 70 SER A N 1
ATOM 521 C CA . SER A 1 70 ? 2.796 1.068 12.272 1.00 95.38 70 SER A CA 1
ATOM 522 C C . SER A 1 70 ? 3.235 -0.329 11.858 1.00 95.38 70 SER A C 1
ATOM 524 O O . SER A 1 70 ? 2.618 -1.311 12.267 1.00 95.38 70 SER A O 1
ATOM 526 N N . TRP A 1 71 ? 4.318 -0.421 11.095 1.00 96.06 71 TRP A N 1
ATOM 527 C CA . TRP A 1 71 ? 4.913 -1.677 10.650 1.00 96.06 71 TRP A CA 1
ATOM 528 C C . TRP A 1 71 ? 6.431 -1.532 10.522 1.00 96.06 71 TRP A C 1
ATOM 530 O O . TRP A 1 71 ? 6.956 -0.422 10.418 1.00 96.06 71 TRP A O 1
ATOM 540 N N . ALA A 1 72 ? 7.130 -2.661 10.525 1.00 95.50 72 ALA A N 1
ATOM 541 C CA . ALA A 1 72 ? 8.520 -2.738 10.111 1.00 95.50 72 ALA A CA 1
ATOM 542 C C . ALA A 1 72 ? 8.601 -2.841 8.582 1.00 95.50 72 ALA A C 1
ATOM 544 O O . ALA A 1 72 ? 7.810 -3.557 7.957 1.00 95.50 72 ALA A O 1
ATOM 545 N N . LEU A 1 73 ? 9.568 -2.126 8.000 1.00 92.56 73 LEU A N 1
ATOM 546 C CA . LEU A 1 73 ? 9.838 -2.154 6.564 1.00 92.56 73 LEU A CA 1
ATOM 547 C C . LEU A 1 73 ? 10.147 -3.578 6.086 1.00 92.56 73 LEU A C 1
ATOM 549 O O . LEU A 1 73 ? 10.732 -4.387 6.811 1.00 92.56 73 LEU A O 1
ATOM 553 N N . SER A 1 74 ? 9.755 -3.864 4.852 1.00 93.50 74 SER A N 1
ATOM 554 C CA . SER A 1 74 ? 10.090 -5.094 4.157 1.00 93.50 74 SER A CA 1
ATOM 555 C C . SER A 1 74 ? 11.591 -5.126 3.834 1.00 93.50 74 SER A C 1
ATOM 557 O O . SER A 1 74 ? 12.228 -4.077 3.687 1.00 93.50 74 SER A O 1
ATOM 559 N N . PRO A 1 75 ? 12.185 -6.316 3.658 1.00 91.56 75 PRO A N 1
ATOM 560 C CA . PRO A 1 75 ? 13.550 -6.439 3.141 1.00 91.56 75 PRO A CA 1
ATOM 561 C C . PRO A 1 75 ? 13.773 -5.741 1.785 1.00 91.56 75 PRO A C 1
ATOM 563 O O . PRO A 1 75 ? 14.893 -5.313 1.486 1.00 91.56 75 PRO A O 1
ATOM 566 N N . ASP A 1 76 ? 12.714 -5.583 0.988 1.00 90.69 76 ASP A N 1
ATOM 567 C CA . ASP A 1 76 ? 12.757 -4.980 -0.345 1.00 90.69 76 ASP A CA 1
ATOM 568 C C . ASP A 1 76 ? 12.679 -3.446 -0.328 1.00 90.69 76 ASP A C 1
ATOM 570 O O . ASP A 1 76 ? 12.911 -2.800 -1.349 1.00 90.69 76 ASP A O 1
ATOM 574 N N . ASP A 1 77 ? 12.476 -2.823 0.838 1.00 90.88 77 ASP A N 1
ATOM 575 C CA . ASP A 1 77 ? 12.643 -1.372 1.015 1.00 90.88 77 ASP A CA 1
ATOM 576 C C . ASP A 1 77 ? 14.105 -0.923 0.925 1.00 90.88 77 ASP A C 1
ATOM 578 O O . ASP A 1 77 ? 14.403 0.272 0.971 1.00 90.88 77 ASP A O 1
ATOM 582 N N . ARG A 1 78 ? 15.055 -1.854 0.803 1.00 86.94 78 ARG A N 1
ATOM 583 C CA . ARG A 1 78 ? 16.460 -1.497 0.622 1.00 86.94 78 ARG A CA 1
ATOM 584 C C . ARG A 1 78 ? 16.642 -0.578 -0.590 1.00 86.94 78 ARG A C 1
ATOM 586 O O . ARG A 1 78 ? 15.992 -0.715 -1.626 1.00 86.94 78 ARG A O 1
ATOM 593 N N . MET A 1 79 ? 17.575 0.360 -0.461 1.00 82.06 79 MET A N 1
ATOM 594 C CA . MET A 1 79 ? 17.941 1.246 -1.561 1.00 82.06 79 MET A CA 1
ATOM 595 C C . MET A 1 79 ? 18.634 0.436 -2.657 1.00 82.06 79 MET A C 1
ATOM 597 O O . MET A 1 79 ? 19.669 -0.185 -2.413 1.00 82.06 79 MET A O 1
ATOM 601 N N . VAL A 1 80 ? 18.085 0.487 -3.865 1.00 80.25 80 VAL A N 1
ATOM 602 C CA . VAL A 1 80 ? 18.644 -0.138 -5.061 1.00 80.25 80 VAL A CA 1
ATOM 603 C C . VAL A 1 80 ? 19.149 0.935 -6.020 1.00 80.25 80 VAL A C 1
ATOM 605 O O . VAL A 1 80 ? 18.566 2.016 -6.148 1.00 80.25 80 VAL A O 1
ATOM 608 N N . PHE A 1 81 ? 20.261 0.644 -6.688 1.00 76.75 81 PHE A N 1
ATOM 609 C CA . PHE A 1 81 ? 20.727 1.447 -7.811 1.00 76.75 81 PHE A CA 1
ATOM 610 C C . PHE A 1 81 ? 19.998 0.971 -9.059 1.00 76.75 81 PHE A C 1
ATOM 612 O O . PHE A 1 81 ? 20.085 -0.207 -9.402 1.00 76.75 81 PHE A O 1
ATOM 619 N N . ARG A 1 82 ? 19.268 1.871 -9.718 1.00 69.50 82 ARG A N 1
ATOM 620 C CA . ARG A 1 82 ? 18.630 1.571 -11.001 1.00 69.50 82 ARG A CA 1
ATOM 621 C C . ARG A 1 82 ? 19.318 2.349 -12.110 1.00 69.50 82 ARG A C 1
ATOM 623 O O . ARG A 1 82 ? 19.619 3.532 -11.947 1.00 69.50 82 ARG A O 1
ATOM 630 N N . SER A 1 83 ? 19.516 1.666 -13.230 1.00 68.06 83 SER A N 1
ATOM 631 C CA . SER A 1 83 ? 19.890 2.267 -14.506 1.00 68.06 83 SER A CA 1
ATOM 632 C C . SER A 1 83 ? 18.628 2.332 -15.356 1.00 68.06 83 SER A C 1
ATOM 634 O O . SER A 1 83 ? 18.039 1.295 -15.650 1.00 68.06 83 SER A O 1
ATOM 636 N N . MET A 1 84 ? 18.179 3.534 -15.715 1.00 62.44 84 MET A N 1
ATOM 637 C CA . MET A 1 84 ? 17.135 3.680 -16.733 1.00 62.44 84 MET A CA 1
ATOM 638 C C . MET A 1 84 ? 17.772 3.510 -18.117 1.00 62.44 84 MET A C 1
ATOM 640 O O . MET A 1 84 ? 18.716 4.248 -18.411 1.00 62.44 84 MET A O 1
ATOM 644 N N . PRO A 1 85 ? 17.270 2.595 -18.967 1.00 58.47 85 PRO A N 1
ATOM 645 C CA . PRO A 1 85 ? 17.773 2.442 -20.331 1.00 58.47 85 PRO A CA 1
ATOM 646 C C . PRO A 1 85 ? 17.548 3.691 -21.202 1.00 58.47 85 PRO A C 1
ATOM 648 O O . PRO A 1 85 ? 18.383 3.993 -22.046 1.00 58.47 85 PRO A O 1
ATOM 651 N N . ASP A 1 86 ? 16.502 4.485 -20.926 1.00 63.28 86 ASP A N 1
ATOM 652 C CA . ASP A 1 86 ? 16.005 5.496 -21.880 1.00 63.28 86 ASP A CA 1
ATOM 653 C C . ASP A 1 86 ? 16.064 6.952 -21.365 1.00 63.28 86 ASP A C 1
ATOM 655 O O . ASP A 1 86 ? 15.412 7.860 -21.881 1.00 63.28 86 ASP A O 1
ATOM 659 N N . GLY A 1 87 ? 16.871 7.210 -20.333 1.00 54.91 87 GLY A N 1
ATOM 660 C CA . GLY A 1 87 ? 16.981 8.512 -19.668 1.00 54.91 87 GLY A CA 1
ATOM 661 C C . GLY A 1 87 ? 17.924 9.522 -20.337 1.00 54.91 87 GLY A C 1
ATOM 662 O O . GLY A 1 87 ? 18.860 9.983 -19.695 1.00 54.91 87 GLY A O 1
ATOM 663 N N . GLY A 1 88 ? 17.678 9.874 -21.601 1.00 55.44 88 GLY A N 1
ATOM 664 C CA . GLY A 1 88 ? 17.836 11.248 -22.105 1.00 55.44 88 GLY A CA 1
ATOM 665 C C . GLY A 1 88 ? 19.203 11.953 -22.078 1.00 55.44 88 GLY A C 1
ATOM 666 O O . GLY A 1 88 ? 19.215 13.179 -21.961 1.00 55.44 88 GLY A O 1
ATOM 667 N N . ASN A 1 89 ? 20.341 11.270 -22.246 1.00 55.19 89 ASN A N 1
ATOM 668 C CA . ASN A 1 89 ? 21.569 11.959 -22.661 1.00 55.19 89 ASN A CA 1
ATOM 669 C C . ASN A 1 89 ? 22.080 11.463 -24.019 1.00 55.19 89 ASN A C 1
ATOM 671 O O . ASN A 1 89 ? 22.179 10.271 -24.290 1.00 55.19 89 ASN A O 1
ATOM 675 N N . ALA A 1 90 ? 22.451 12.404 -24.889 1.00 56.53 90 ALA A N 1
ATOM 676 C CA . ALA A 1 90 ? 23.037 12.113 -26.201 1.00 56.53 90 ALA A CA 1
ATOM 677 C C . ALA A 1 90 ? 24.453 11.495 -26.114 1.00 56.53 90 ALA A C 1
ATOM 679 O O . ALA A 1 90 ? 25.107 11.302 -27.133 1.00 56.53 90 ALA A O 1
ATOM 680 N N . LEU A 1 91 ? 24.938 11.217 -24.897 1.00 65.00 91 LEU A N 1
ATOM 681 C CA . LEU A 1 91 ? 26.269 10.687 -24.601 1.00 65.00 91 LEU A CA 1
ATOM 682 C C . LEU A 1 91 ? 26.246 9.208 -24.175 1.00 65.00 91 LEU A C 1
ATOM 684 O O . LEU A 1 91 ? 27.310 8.642 -23.944 1.00 65.00 91 LEU A O 1
ATOM 688 N N . GLY A 1 92 ? 25.070 8.576 -24.062 1.00 55.50 92 GLY A N 1
ATOM 689 C CA . GLY A 1 92 ? 24.946 7.143 -23.760 1.00 55.50 92 GLY A CA 1
ATOM 690 C C . GLY A 1 92 ? 25.398 6.737 -22.352 1.00 55.50 92 GLY A C 1
ATOM 691 O O . GLY A 1 92 ? 25.636 5.558 -22.099 1.00 55.50 92 GLY A O 1
ATOM 692 N N . VAL A 1 93 ? 25.527 7.688 -21.422 1.00 61.94 93 VAL A N 1
ATOM 693 C CA . VAL A 1 93 ? 25.883 7.401 -20.026 1.00 61.94 93 VAL A CA 1
ATOM 694 C C . VAL A 1 93 ? 24.592 7.338 -19.220 1.00 61.94 93 VAL A C 1
ATOM 696 O O . VAL A 1 93 ? 24.083 8.368 -18.789 1.00 61.94 93 VAL A O 1
ATOM 699 N N . GLY A 1 94 ? 24.030 6.143 -19.040 1.00 62.75 94 GLY A N 1
ATOM 700 C CA . GLY A 1 94 ? 22.790 5.959 -18.281 1.00 62.75 94 GLY A CA 1
ATOM 701 C C . GLY A 1 94 ? 22.860 6.626 -16.902 1.00 62.75 94 GLY A C 1
ATOM 702 O O . GLY A 1 94 ? 23.823 6.445 -16.156 1.00 62.75 94 GLY A O 1
ATOM 703 N N . HIS A 1 95 ? 21.845 7.421 -16.562 1.00 67.81 95 HIS A N 1
ATOM 704 C CA . HIS A 1 95 ? 21.739 8.014 -15.233 1.00 67.81 95 HIS A CA 1
ATOM 705 C C . HIS A 1 95 ? 21.534 6.897 -14.200 1.00 67.81 95 HIS A C 1
ATOM 707 O O . HIS A 1 95 ? 20.512 6.211 -14.215 1.00 67.81 95 HIS A O 1
ATOM 713 N N . ILE A 1 96 ? 22.502 6.730 -13.294 1.00 67.31 96 ILE A N 1
ATOM 714 C CA . ILE A 1 96 ? 22.372 5.845 -12.134 1.00 67.31 96 ILE A CA 1
ATOM 715 C C . ILE A 1 96 ? 21.788 6.672 -10.994 1.00 67.31 96 ILE A C 1
ATOM 717 O O . ILE A 1 96 ? 22.423 7.610 -10.508 1.00 67.31 96 ILE A O 1
ATOM 721 N N . PHE A 1 97 ? 20.588 6.318 -10.548 1.00 6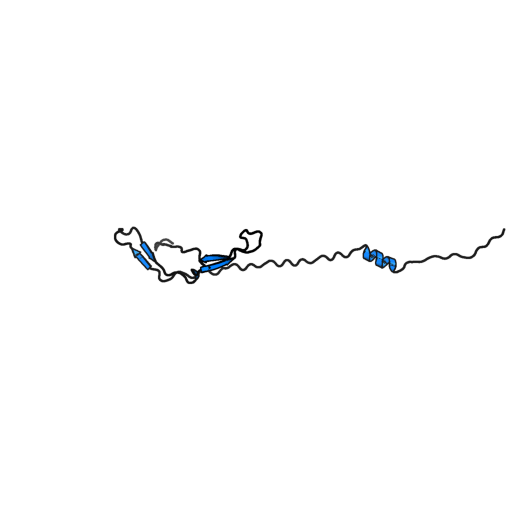8.44 97 PHE A N 1
ATOM 722 C CA . PHE A 1 97 ? 19.959 6.942 -9.389 1.00 68.44 97 PHE A CA 1
ATOM 723 C C . PHE A 1 97 ? 19.622 5.900 -8.328 1.00 68.44 97 PHE A C 1
ATOM 725 O O . PHE A 1 97 ? 19.496 4.700 -8.585 1.00 68.44 97 PHE A O 1
ATOM 732 N N . ARG A 1 98 ? 19.511 6.384 -7.095 1.00 74.19 98 ARG A N 1
ATOM 733 C CA . ARG A 1 98 ? 19.149 5.584 -5.933 1.00 74.19 98 ARG A CA 1
ATOM 734 C C . ARG A 1 98 ? 17.638 5.655 -5.751 1.00 74.19 98 ARG A C 1
ATOM 736 O O . ARG A 1 98 ? 17.095 6.747 -5.617 1.00 74.19 98 ARG A O 1
ATOM 743 N N . ALA A 1 99 ? 16.980 4.504 -5.722 1.00 74.19 99 ALA A N 1
ATOM 744 C CA . ALA A 1 99 ? 15.546 4.392 -5.481 1.00 74.19 99 ALA A CA 1
ATOM 745 C C . ALA A 1 99 ? 15.267 3.328 -4.416 1.00 74.19 99 ALA A C 1
ATOM 747 O O . ALA A 1 99 ? 16.064 2.411 -4.232 1.00 74.19 99 ALA A O 1
ATOM 748 N N . PHE A 1 100 ? 14.133 3.433 -3.725 1.00 78.81 100 PHE A N 1
ATOM 749 C CA . PHE A 1 100 ? 13.617 2.319 -2.926 1.00 78.81 100 PHE A CA 1
ATOM 750 C C . PHE A 1 100 ? 13.278 1.139 -3.849 1.00 78.81 100 PHE A C 1
ATOM 752 O O . PHE A 1 100 ? 12.919 1.354 -5.014 1.00 78.81 100 PHE A O 1
ATOM 759 N N . GLY A 1 101 ? 13.439 -0.098 -3.370 1.00 81.06 101 GLY A N 1
ATOM 760 C CA . GLY A 1 101 ? 13.083 -1.292 -4.145 1.00 81.06 101 GLY A CA 1
ATOM 761 C C . GLY A 1 101 ? 11.577 -1.406 -4.389 1.00 81.06 101 GLY A C 1
ATOM 762 O O . GLY A 1 101 ? 11.170 -1.826 -5.470 1.00 81.06 101 GLY A O 1
ATOM 763 N N . ILE A 1 102 ? 10.755 -0.908 -3.460 1.00 86.06 102 ILE A N 1
ATOM 764 C CA . ILE A 1 102 ? 9.291 -0.894 -3.569 1.00 86.06 102 ILE A CA 1
ATOM 765 C C . ILE A 1 102 ? 8.728 0.518 -3.784 1.00 86.06 102 ILE A C 1
ATOM 767 O O . ILE A 1 102 ? 9.338 1.517 -3.404 1.00 86.06 102 ILE A O 1
ATOM 771 N N . GLY A 1 103 ? 7.538 0.604 -4.389 1.00 86.75 103 GLY A N 1
ATOM 772 C CA . GLY A 1 103 ? 6.827 1.872 -4.613 1.00 86.75 103 GLY A CA 1
ATOM 773 C C . GLY A 1 103 ? 6.050 2.392 -3.396 1.00 86.75 103 GLY A C 1
ATOM 774 O O . GLY A 1 103 ? 5.642 3.551 -3.386 1.00 86.75 103 GLY A O 1
ATOM 775 N N . GLY A 1 104 ? 5.839 1.550 -2.380 1.00 90.56 104 GLY A N 1
ATOM 776 C CA . GLY A 1 104 ? 5.130 1.894 -1.148 1.00 90.56 104 GLY A CA 1
ATOM 777 C C . GLY A 1 104 ? 4.190 0.789 -0.663 1.00 90.56 104 GLY A C 1
ATOM 778 O O . GLY A 1 104 ? 4.171 -0.316 -1.203 1.00 90.56 104 GLY A O 1
ATOM 779 N N . TYR A 1 105 ? 3.389 1.117 0.354 1.00 92.69 105 TYR A N 1
ATOM 780 C CA . TYR A 1 105 ? 2.453 0.205 1.016 1.00 92.69 105 TYR A CA 1
ATOM 781 C C . TYR A 1 105 ? 1.002 0.585 0.757 1.00 92.69 105 TYR A C 1
ATOM 783 O O . TYR A 1 105 ? 0.672 1.754 0.556 1.00 92.69 105 TYR A O 1
ATOM 791 N N . ARG A 1 106 ? 0.114 -0.409 0.825 1.00 92.69 106 ARG A N 1
ATOM 792 C CA . ARG A 1 106 ? -1.328 -0.211 0.706 1.00 92.69 106 ARG A CA 1
ATOM 793 C C . ARG A 1 106 ? -2.044 -0.800 1.912 1.00 92.69 106 ARG A C 1
ATOM 795 O O . ARG A 1 106 ? -1.755 -1.917 2.328 1.00 92.69 106 ARG A O 1
ATOM 802 N N . LEU A 1 107 ? -2.979 -0.029 2.454 1.00 91.56 107 LEU A N 1
ATOM 803 C CA . LEU A 1 107 ? -3.786 -0.402 3.607 1.00 91.56 107 LEU A CA 1
ATOM 804 C C . LEU A 1 107 ? -5.191 -0.778 3.152 1.00 91.56 107 LEU A C 1
ATOM 806 O O . LEU A 1 107 ? -5.816 -0.045 2.385 1.00 91.56 107 LEU A O 1
ATOM 810 N N . TYR A 1 108 ? -5.685 -1.903 3.657 1.00 89.88 108 TYR A N 1
ATOM 811 C CA . TYR A 1 108 ? -7.012 -2.414 3.346 1.00 89.88 108 TYR A CA 1
ATOM 812 C C . TYR A 1 108 ? -7.792 -2.647 4.634 1.00 89.88 108 TYR A C 1
ATOM 814 O O . TYR A 1 108 ? -7.251 -3.119 5.632 1.00 89.88 108 TYR A O 1
ATOM 822 N N . ARG A 1 109 ? -9.081 -2.326 4.588 1.00 87.19 109 ARG A N 1
ATOM 823 C CA . ARG A 1 109 ? -10.055 -2.612 5.637 1.00 87.19 109 ARG A CA 1
ATOM 824 C C . ARG A 1 109 ? -11.189 -3.391 4.996 1.00 87.19 109 ARG A C 1
ATOM 826 O O . ARG A 1 109 ? -11.721 -2.947 3.984 1.00 87.19 109 ARG A O 1
ATOM 833 N N . TYR A 1 110 ? -11.591 -4.485 5.624 1.00 85.12 110 TYR A N 1
ATOM 834 C CA . TYR A 1 110 ? -12.830 -5.180 5.299 1.00 85.12 110 TYR A CA 1
ATOM 835 C C . TYR A 1 110 ? -13.755 -5.172 6.516 1.00 85.12 110 TYR A C 1
ATOM 837 O O . TYR A 1 110 ? -13.311 -4.975 7.651 1.00 85.12 110 TYR A O 1
ATOM 845 N N . ARG A 1 111 ? -15.056 -5.323 6.271 1.00 86.38 111 ARG A N 1
ATOM 846 C CA . ARG A 1 111 ? -16.025 -5.662 7.311 1.00 86.38 111 ARG A CA 1
ATOM 847 C C . ARG A 1 111 ? -16.325 -7.145 7.181 1.00 86.38 111 ARG A C 1
ATOM 849 O O . ARG A 1 111 ? -16.536 -7.629 6.075 1.00 86.38 111 ARG A O 1
ATOM 856 N N . GLU A 1 112 ? -16.306 -7.871 8.287 1.00 81.69 112 GLU A N 1
ATOM 857 C CA . GLU A 1 112 ? -16.752 -9.262 8.274 1.00 81.69 112 GLU A CA 1
ATOM 858 C C . GLU A 1 112 ? -18.257 -9.303 7.954 1.00 81.69 112 GLU A C 1
ATOM 860 O O . GLU A 1 112 ? -19.039 -8.606 8.602 1.00 81.69 112 GLU A O 1
ATOM 865 N N . GLY A 1 113 ? -18.655 -10.090 6.946 1.00 74.25 113 GLY A N 1
ATOM 866 C CA . GLY A 1 113 ? -20.063 -10.361 6.613 1.00 74.25 113 GLY A CA 1
ATOM 867 C C . GLY A 1 113 ? -20.588 -9.825 5.271 1.00 74.25 113 GLY A C 1
ATOM 868 O O . GLY A 1 113 ? -21.729 -10.122 4.933 1.00 74.25 113 GLY A O 1
ATOM 869 N N . GLU A 1 114 ? -19.792 -9.087 4.493 1.00 65.75 114 GLU A N 1
ATOM 870 C CA . GLU A 1 114 ? -20.116 -8.703 3.107 1.00 65.75 114 GLU A CA 1
ATOM 871 C C . GLU A 1 114 ? -19.277 -9.550 2.134 1.00 65.75 114 GLU A C 1
ATOM 873 O O . GLU A 1 114 ? -18.112 -9.245 1.881 1.00 65.75 114 GLU A O 1
ATOM 878 N N . THR A 1 115 ? -19.856 -10.641 1.628 1.00 60.78 115 THR A N 1
ATOM 879 C CA . THR A 1 115 ? -19.330 -11.435 0.499 1.00 60.78 115 THR A CA 1
ATOM 880 C C . THR A 1 115 ? -20.380 -11.566 -0.582 1.00 60.78 115 THR A C 1
ATOM 882 O O . THR A 1 115 ? -21.532 -11.876 -0.197 1.00 60.78 115 THR A O 1
#